Protein AF-A0A382M4Z2-F1 (afdb_monomer_lite)

Secondary structure (DSSP, 8-state):
--HHHHHHH-TTPPP----HHHHHHHHHHHHHHHHTT-S-EEEEETTEEEE--TTHHHHHTSHHHHHHHHHHHS-GGG--EEEE-SSHHHHHHHHHHS-TTEEEE--S-HHHHHHT-BGGGSSS-HHHHHHHHHTT--BHHHHHTSPP-

Radius of gyration: 18.62 Å; chains: 1; bounding box: 48×23×49 Å

Foldseek 3Di:
DDPVVVCVVPVPDDDDDDDPVVLVVLQVQLQVLLCVLAVDKDADDRLDIDGDCPPSQVVQVHPVSSVVSSLVSHPLVVQFFFAADDDDLLRVVQSVVAGRSGYGYDPDDSCVVQFAPFLVSPPDDPVVSVVCVVVVNGGPVSVVVDDDD

InterPro domains:
  IPR001126 UmuC domain [PF00817] (1-95)
  IPR043128 Reverse transcriptase/Diguanylate cyclase domain [G3DSA:3.30.70.270] (18-106)
  IPR043502 DNA/RNA polymerase superfamily [SSF56672] (1-148)

Organism: NCBI:txid408172

pLDDT: mean 94.55, std 3.62, range [63.47, 98.0]

Sequence (149 aa):
MPLQEALSACKEAILIEADPAFYQKAFEKLLDALEARSPMVESTTLGITYVALDGLAEMYGGEARLITALLGAIPQSLDPRIGVGSGKFPAYIASLKAMPNGAVAITGDVAAFLAGVPVAHLPVSWKVQTQLRNFGLHTLADIMKLPVG

Structure (mmCIF, N/CA/C/O backbone):
data_AF-A0A382M4Z2-F1
#
_entry.id   AF-A0A382M4Z2-F1
#
loop_
_atom_site.group_PDB
_atom_site.id
_atom_site.type_symbol
_atom_site.label_atom_id
_atom_site.label_alt_id
_atom_site.label_comp_id
_atom_site.label_asym_id
_atom_site.label_entity_id
_atom_site.label_seq_id
_atom_site.pdbx_PDB_ins_code
_atom_site.Cartn_x
_atom_site.Cartn_y
_atom_site.Cartn_z
_atom_site.occupancy
_atom_site.B_iso_or_equiv
_atom_site.auth_seq_id
_atom_site.auth_comp_id
_atom_site.auth_asym_id
_atom_site.auth_atom_id
_atom_site.pdbx_PDB_model_num
ATOM 1 N N . MET A 1 1 ? -18.926 -0.094 11.053 1.00 80.88 1 MET A N 1
ATOM 2 C CA . MET A 1 1 ? -19.662 -0.889 12.053 1.00 80.88 1 MET A CA 1
ATOM 3 C C . MET A 1 1 ? -19.678 -0.093 13.352 1.00 80.88 1 MET A C 1
ATOM 5 O O . MET A 1 1 ? -18.602 0.314 13.775 1.00 80.88 1 MET A O 1
ATOM 9 N N . PRO A 1 2 ? -20.846 0.214 13.931 1.00 92.94 2 PRO A N 1
ATOM 10 C CA . PRO A 1 2 ? -20.969 0.805 15.264 1.00 92.94 2 PRO A CA 1
ATOM 11 C C . PRO A 1 2 ? -20.385 -0.098 16.362 1.00 92.94 2 PRO A C 1
ATOM 13 O O . PRO A 1 2 ? -20.465 -1.322 16.271 1.00 92.94 2 PRO A O 1
ATOM 16 N N . LEU A 1 3 ? -19.853 0.501 17.432 1.00 91.06 3 LEU A N 1
ATOM 17 C CA . LEU A 1 3 ? -19.229 -0.232 18.544 1.00 91.06 3 LEU A CA 1
ATOM 18 C C . LEU A 1 3 ? -20.185 -1.245 19.200 1.00 91.06 3 LEU A C 1
ATOM 20 O O . LEU A 1 3 ? -19.805 -2.375 19.493 1.00 91.06 3 LEU A O 1
ATOM 24 N N . GLN A 1 4 ? -21.444 -0.851 19.391 1.00 92.31 4 GLN A N 1
ATOM 25 C CA . GLN A 1 4 ? -22.470 -1.691 20.011 1.00 92.31 4 GLN A CA 1
ATOM 26 C C . GLN A 1 4 ? -22.793 -2.943 19.183 1.00 92.31 4 GLN A C 1
ATOM 28 O O . GLN A 1 4 ? -23.012 -4.016 19.748 1.00 92.31 4 GLN A O 1
ATOM 33 N N . GLU A 1 5 ? -22.797 -2.827 17.853 1.00 94.38 5 GLU A N 1
ATOM 34 C CA . GLU A 1 5 ? -22.984 -3.976 16.962 1.00 94.38 5 GLU A CA 1
ATOM 35 C C . GLU A 1 5 ? -21.804 -4.949 17.071 1.00 94.38 5 GLU A C 1
ATOM 37 O O . GLU A 1 5 ? -22.021 -6.154 17.194 1.00 94.38 5 GLU A O 1
ATOM 42 N N . ALA A 1 6 ? -20.568 -4.436 17.120 1.00 92.69 6 ALA A N 1
ATOM 43 C CA . ALA A 1 6 ? -19.370 -5.263 17.272 1.00 92.69 6 ALA A CA 1
ATOM 44 C C . ALA A 1 6 ? -19.376 -6.062 18.590 1.00 92.69 6 ALA A C 1
ATOM 46 O O . ALA A 1 6 ? -19.138 -7.270 18.581 1.00 92.69 6 ALA A O 1
ATOM 47 N N . LEU A 1 7 ? -19.719 -5.414 19.710 1.00 92.69 7 LEU A N 1
ATOM 48 C CA . LEU A 1 7 ? -19.811 -6.058 21.030 1.00 92.69 7 LEU A CA 1
ATOM 49 C C . LEU A 1 7 ? -20.964 -7.066 21.127 1.00 92.69 7 LEU A C 1
ATOM 51 O O . LEU A 1 7 ? -20.861 -8.070 21.829 1.00 92.69 7 LEU A O 1
ATOM 55 N N . SER A 1 8 ? -22.064 -6.820 20.412 1.00 93.88 8 SER A N 1
ATOM 56 C CA . SER A 1 8 ? -23.182 -7.768 20.347 1.00 93.88 8 SER A CA 1
ATOM 57 C C . SER A 1 8 ? -22.802 -9.031 19.573 1.00 93.88 8 SER A C 1
ATOM 59 O O . SER A 1 8 ? -23.209 -10.128 19.954 1.00 93.88 8 SER A O 1
ATOM 61 N N . ALA A 1 9 ? -22.011 -8.883 18.505 1.00 94.88 9 ALA A N 1
ATOM 62 C CA . ALA A 1 9 ? -21.526 -9.996 17.695 1.00 94.88 9 ALA A CA 1
ATOM 63 C C . ALA A 1 9 ? -20.414 -10.804 18.390 1.00 94.88 9 ALA A C 1
ATOM 65 O O . ALA A 1 9 ? -20.370 -12.023 18.245 1.00 94.88 9 ALA A O 1
ATOM 66 N N . CYS A 1 10 ? -19.537 -10.151 19.159 1.00 94.44 10 CYS A N 1
ATOM 67 C CA . CYS A 1 10 ? -18.451 -10.795 19.898 1.00 94.44 10 CYS A CA 1
ATOM 68 C C . CYS A 1 10 ? -18.410 -10.302 21.350 1.00 94.44 10 CYS A C 1
ATOM 70 O O . CYS A 1 10 ? -17.808 -9.275 21.663 1.00 94.44 10 CYS A O 1
ATOM 72 N N . LYS A 1 11 ? -19.042 -11.063 22.250 1.00 91.69 11 LYS A N 1
ATOM 73 C CA . LYS A 1 11 ? -19.178 -10.695 23.671 1.00 91.69 11 LYS A CA 1
ATOM 74 C C . LYS A 1 11 ? -17.857 -10.698 24.445 1.00 91.69 11 LYS A C 1
ATOM 76 O O . LYS A 1 11 ? -17.770 -10.046 25.477 1.00 91.69 11 LYS A O 1
ATOM 81 N N . GLU A 1 12 ? -16.856 -11.429 23.961 1.00 94.69 12 GLU A N 1
ATOM 82 C CA . GLU A 1 12 ? -15.526 -11.542 24.580 1.00 94.69 12 GLU A CA 1
ATOM 83 C C . GLU A 1 12 ? -14.513 -10.543 23.997 1.00 94.69 12 GLU A C 1
ATOM 85 O O . GLU A 1 12 ? -13.323 -10.609 24.301 1.00 94.69 12 GLU A O 1
ATOM 90 N N . ALA A 1 13 ? -14.955 -9.617 23.139 1.00 94.19 13 ALA A N 1
ATOM 91 C CA . ALA A 1 13 ? -14.070 -8.630 22.541 1.00 94.19 13 ALA A CA 1
ATOM 92 C C . ALA A 1 13 ? -13.435 -7.724 23.609 1.00 94.19 13 ALA A C 1
ATOM 94 O O . ALA A 1 13 ? -14.115 -7.167 24.472 1.00 94.19 13 ALA A O 1
ATOM 95 N N . ILE A 1 14 ? -12.120 -7.535 23.506 1.00 94.00 14 ILE A N 1
ATOM 96 C CA . ILE A 1 14 ? -11.365 -6.615 24.357 1.00 94.00 14 ILE A CA 1
ATOM 97 C C . ILE A 1 14 ? -11.323 -5.254 23.667 1.00 94.00 14 ILE A C 1
ATOM 99 O O . ILE A 1 14 ? -10.882 -5.141 22.522 1.00 94.00 14 ILE A O 1
ATOM 103 N N . LEU A 1 15 ? -11.775 -4.217 24.369 1.00 93.50 15 LEU A N 1
ATOM 104 C CA . LEU A 1 15 ? -11.689 -2.841 23.894 1.00 93.50 15 LEU A CA 1
ATOM 105 C C . LEU A 1 15 ? -10.313 -2.268 24.219 1.00 93.50 15 LEU A C 1
ATOM 107 O O . LEU A 1 15 ? -9.883 -2.279 25.370 1.00 93.50 15 LEU A O 1
ATOM 111 N N . ILE A 1 16 ? -9.645 -1.755 23.191 1.00 94.38 16 ILE A N 1
ATOM 112 C CA . ILE A 1 16 ? -8.363 -1.065 23.301 1.00 94.38 16 ILE A CA 1
ATOM 113 C C . ILE A 1 16 ? -8.589 0.368 22.830 1.00 94.38 16 ILE A C 1
ATOM 115 O O . ILE A 1 16 ? -9.142 0.588 21.750 1.00 94.38 16 ILE A O 1
ATOM 119 N N . GLU A 1 17 ? -8.195 1.336 23.653 1.00 94.69 17 GLU A N 1
ATOM 120 C CA . GLU A 1 17 ? -8.267 2.747 23.289 1.00 94.69 17 GLU A CA 1
ATOM 121 C C . GLU A 1 17 ? -7.214 3.072 22.223 1.00 94.69 17 GLU A C 1
ATOM 123 O O . GLU A 1 17 ? -6.085 2.577 22.267 1.00 94.69 17 GLU A O 1
ATOM 128 N N . ALA A 1 18 ? -7.600 3.877 21.233 1.00 94.12 18 ALA A N 1
ATOM 129 C CA . ALA A 1 18 ? -6.684 4.286 20.181 1.00 94.12 18 ALA A CA 1
ATOM 130 C C . ALA A 1 18 ? -5.642 5.264 20.740 1.00 94.12 18 ALA A C 1
ATOM 132 O O . ALA A 1 18 ? -6.003 6.229 21.409 1.00 94.12 18 ALA A O 1
ATOM 133 N N . ASP A 1 19 ? -4.373 5.063 20.385 1.00 97.00 19 ASP A N 1
ATOM 134 C CA . ASP A 1 19 ? -3.282 5.996 20.688 1.00 97.00 19 ASP A CA 1
ATOM 135 C C . ASP A 1 19 ? -2.688 6.560 19.382 1.00 97.00 19 ASP A C 1
ATOM 137 O O . ASP A 1 19 ? -1.715 6.018 18.842 1.00 97.00 19 ASP A O 1
ATOM 141 N N . PRO A 1 20 ? -3.267 7.649 18.835 1.00 95.69 20 PRO A N 1
ATOM 142 C CA . PRO A 1 20 ? -2.801 8.246 17.587 1.00 95.69 20 PRO A CA 1
ATOM 143 C C . PRO A 1 20 ? -1.345 8.714 17.641 1.00 95.69 20 PRO A C 1
ATOM 145 O O . PRO A 1 20 ? -0.644 8.641 16.632 1.00 95.69 20 PRO A O 1
ATOM 148 N N . ALA A 1 21 ? -0.877 9.176 18.805 1.00 97.06 21 ALA A N 1
ATOM 149 C CA . ALA A 1 21 ? 0.487 9.666 18.969 1.00 97.06 21 ALA A CA 1
ATOM 150 C C . ALA A 1 21 ? 1.496 8.514 18.886 1.00 97.06 21 ALA A C 1
ATOM 152 O O . ALA A 1 21 ? 2.532 8.638 18.226 1.00 97.06 21 ALA A O 1
ATOM 153 N N . PHE A 1 22 ? 1.178 7.370 19.498 1.00 96.06 22 PHE A N 1
ATOM 154 C CA . PHE A 1 22 ? 1.981 6.159 19.372 1.00 96.06 22 PHE A CA 1
ATOM 155 C C . PHE A 1 22 ? 2.034 5.654 17.925 1.00 96.06 22 PHE A C 1
ATOM 157 O O . PHE A 1 22 ? 3.125 5.360 17.428 1.00 96.06 22 PHE A O 1
ATOM 164 N N . TYR A 1 23 ? 0.893 5.598 17.225 1.00 95.38 23 TYR A N 1
ATOM 165 C CA . TYR A 1 23 ? 0.845 5.146 15.828 1.00 95.38 23 TYR A CA 1
ATOM 166 C C . TYR A 1 23 ? 1.667 6.047 14.911 1.00 95.38 23 TYR A C 1
ATOM 168 O O . TYR A 1 23 ? 2.453 5.548 14.107 1.00 95.38 23 TYR A O 1
ATOM 176 N N . GLN A 1 24 ? 1.536 7.364 15.074 1.00 96.19 24 GLN A N 1
ATOM 177 C CA . GLN A 1 24 ? 2.289 8.345 14.302 1.00 96.19 24 GLN A CA 1
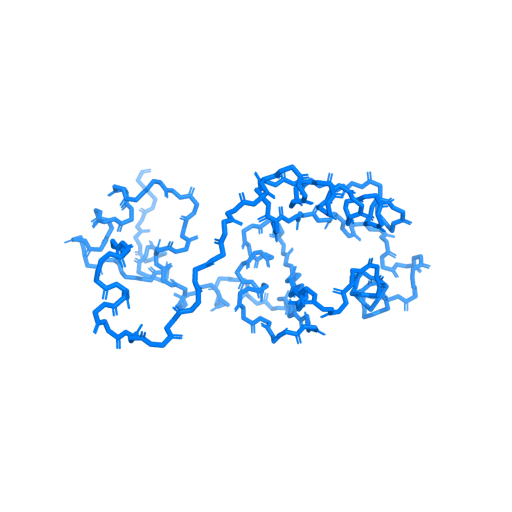ATOM 178 C C . GLN A 1 24 ? 3.796 8.185 14.521 1.00 96.19 24 GLN A C 1
ATOM 180 O O . GLN A 1 24 ? 4.548 8.064 13.559 1.00 96.19 24 GLN A O 1
ATOM 185 N N . LYS A 1 25 ? 4.237 8.065 15.778 1.00 96.50 25 LYS A N 1
ATOM 186 C CA . LYS A 1 25 ? 5.654 7.864 16.109 1.00 96.50 25 LYS A CA 1
ATOM 187 C C . LYS A 1 25 ? 6.213 6.549 15.558 1.00 96.50 25 LYS A C 1
ATOM 189 O O . LYS A 1 25 ? 7.380 6.480 15.177 1.00 96.50 25 LYS A O 1
ATOM 194 N N . ALA A 1 26 ? 5.416 5.481 15.557 1.00 95.56 26 ALA A N 1
ATOM 195 C CA . ALA A 1 26 ? 5.811 4.210 14.955 1.00 95.56 26 ALA A CA 1
ATOM 196 C C . ALA A 1 26 ? 5.920 4.324 13.427 1.00 95.56 26 ALA A C 1
ATOM 198 O O . ALA A 1 26 ? 6.854 3.781 12.838 1.00 95.56 26 ALA A O 1
ATOM 199 N N . PHE A 1 27 ? 4.999 5.058 12.802 1.00 96.31 27 PHE A N 1
ATOM 200 C CA . PHE A 1 27 ? 4.994 5.291 11.364 1.00 96.31 27 PHE A CA 1
ATOM 201 C C . PHE A 1 27 ? 6.158 6.181 10.912 1.00 96.31 27 PHE A C 1
ATOM 203 O O . PHE A 1 27 ? 6.813 5.845 9.936 1.00 96.31 27 PHE A O 1
ATOM 210 N N . GLU A 1 28 ? 6.499 7.238 11.651 1.00 96.06 28 GLU A N 1
ATOM 211 C CA . GLU A 1 28 ? 7.669 8.091 11.374 1.00 96.06 28 GLU A CA 1
ATOM 212 C C . GLU A 1 28 ? 8.972 7.288 11.348 1.00 96.06 28 GLU A C 1
ATOM 214 O O . GLU A 1 28 ? 9.728 7.374 10.389 1.00 96.06 28 GLU A O 1
ATOM 219 N N . LYS A 1 29 ? 9.181 6.395 12.323 1.00 95.88 29 LYS A N 1
ATOM 220 C CA . LYS A 1 29 ? 10.351 5.499 12.326 1.00 95.88 29 LYS A CA 1
ATOM 221 C C . LYS A 1 29 ? 10.407 4.576 11.109 1.00 95.88 29 LYS A C 1
ATOM 223 O O . LYS A 1 29 ? 11.490 4.205 10.663 1.00 95.88 29 LYS A O 1
ATOM 228 N N . LEU A 1 30 ? 9.246 4.149 10.613 1.00 95.69 30 LEU A N 1
ATOM 229 C CA . LEU A 1 30 ? 9.154 3.350 9.395 1.00 95.69 30 LEU A CA 1
ATOM 230 C C . LEU A 1 30 ? 9.532 4.197 8.175 1.00 95.69 30 LEU A C 1
ATOM 232 O O . LEU A 1 30 ? 10.258 3.703 7.316 1.00 95.69 30 LEU A O 1
ATOM 236 N N . LEU A 1 31 ? 9.080 5.45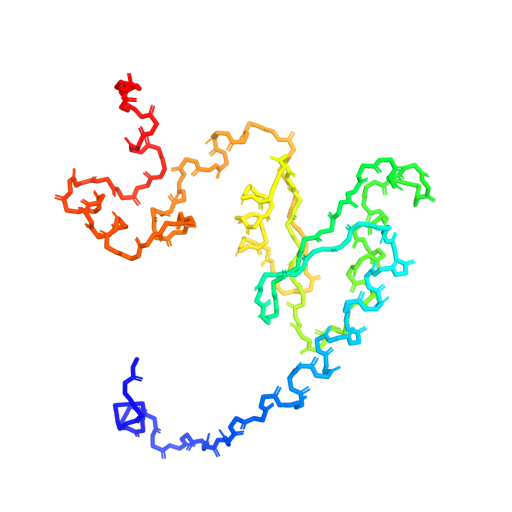3 8.109 1.00 96.81 31 LEU A N 1
ATOM 237 C CA . LEU A 1 31 ? 9.462 6.382 7.043 1.00 96.81 31 LEU A CA 1
ATOM 238 C C . LEU A 1 31 ? 10.974 6.624 7.042 1.00 96.81 31 LEU A C 1
ATOM 240 O O . LEU A 1 31 ? 11.591 6.401 6.005 1.00 96.81 31 LEU A O 1
ATOM 244 N N . ASP A 1 32 ? 11.578 6.914 8.198 1.00 96.94 32 ASP A N 1
ATOM 245 C CA . ASP A 1 32 ? 13.035 7.075 8.337 1.00 96.94 32 ASP A CA 1
ATOM 246 C C . ASP A 1 32 ? 13.796 5.844 7.800 1.00 96.94 32 ASP A C 1
ATOM 248 O O . ASP A 1 32 ? 14.803 5.952 7.094 1.00 96.94 32 ASP A O 1
ATOM 252 N N . ALA A 1 33 ? 13.303 4.638 8.109 1.00 96.62 33 ALA A N 1
ATOM 253 C CA . ALA A 1 33 ? 13.909 3.391 7.652 1.00 96.62 33 ALA A CA 1
ATOM 254 C C . ALA A 1 33 ? 13.790 3.185 6.131 1.00 96.62 33 ALA A C 1
ATOM 256 O O . ALA A 1 33 ? 14.696 2.610 5.523 1.00 96.62 33 ALA A O 1
ATOM 257 N N . LEU A 1 34 ? 12.698 3.644 5.511 1.00 97.19 34 LEU A N 1
ATOM 258 C CA . LEU A 1 34 ? 12.511 3.607 4.058 1.00 97.19 34 LEU A CA 1
ATOM 259 C C . LEU A 1 34 ? 13.327 4.688 3.341 1.00 97.19 34 LEU A C 1
ATOM 261 O O . LEU A 1 34 ? 13.895 4.408 2.285 1.00 97.19 34 LEU A O 1
ATOM 265 N N . GLU A 1 35 ? 13.444 5.883 3.918 1.00 96.75 35 GLU A N 1
ATOM 266 C CA . GLU A 1 35 ? 14.257 6.988 3.390 1.00 96.75 35 GLU A CA 1
ATOM 267 C C . GLU A 1 35 ? 15.752 6.639 3.375 1.00 96.75 35 GLU A C 1
ATOM 269 O O . GLU A 1 35 ? 16.492 7.030 2.473 1.00 96.75 35 GLU A O 1
ATOM 274 N N . ALA A 1 36 ? 16.197 5.782 4.298 1.00 95.75 36 ALA A N 1
ATOM 275 C CA . ALA A 1 36 ? 17.535 5.195 4.254 1.00 95.75 36 ALA A CA 1
ATOM 276 C C . ALA A 1 36 ? 17.751 4.217 3.076 1.00 95.75 36 ALA A C 1
ATOM 278 O O . ALA A 1 36 ? 18.885 3.798 2.826 1.00 95.75 36 ALA A O 1
ATOM 279 N N . ARG A 1 37 ? 16.686 3.802 2.372 1.00 95.12 37 ARG A N 1
ATOM 280 C CA . ARG A 1 37 ? 16.746 2.879 1.223 1.00 95.12 37 ARG A CA 1
ATOM 281 C C . ARG A 1 37 ? 16.503 3.555 -0.117 1.00 95.12 37 ARG A C 1
ATOM 283 O O . ARG A 1 37 ? 17.096 3.121 -1.106 1.00 95.12 37 ARG A O 1
ATOM 290 N N . SER A 1 38 ? 15.653 4.576 -0.144 1.00 95.44 38 SER A N 1
ATOM 291 C CA . SER A 1 38 ? 15.315 5.348 -1.337 1.00 95.44 38 SER A CA 1
ATOM 292 C C . SER A 1 38 ? 15.258 6.838 -1.008 1.00 95.44 38 SER A C 1
ATOM 294 O O . SER A 1 38 ? 14.654 7.207 -0.004 1.00 95.44 38 SER A O 1
ATOM 296 N N . PRO A 1 39 ? 15.811 7.710 -1.869 1.00 92.25 39 PRO A N 1
ATOM 297 C CA . PRO A 1 39 ? 15.770 9.153 -1.655 1.00 92.25 39 PRO A CA 1
ATOM 298 C C . PRO A 1 39 ? 14.371 9.762 -1.832 1.00 92.25 39 PRO A C 1
ATOM 300 O O . PRO A 1 39 ? 14.181 10.928 -1.497 1.00 92.25 39 PRO A O 1
ATOM 303 N N . MET A 1 40 ? 13.405 9.025 -2.394 1.00 96.00 40 MET A N 1
ATOM 304 C CA . MET A 1 40 ? 12.064 9.540 -2.665 1.00 96.00 40 MET A CA 1
ATOM 305 C C . MET A 1 40 ? 11.005 8.619 -2.062 1.00 96.00 40 MET A C 1
ATOM 307 O O . MET A 1 40 ? 10.629 7.592 -2.636 1.00 96.00 40 MET A O 1
ATOM 311 N N . VAL A 1 41 ? 10.530 9.030 -0.888 1.00 97.56 41 VAL A N 1
ATOM 312 C CA . VAL A 1 41 ? 9.492 8.372 -0.096 1.00 97.56 41 VAL A CA 1
ATOM 313 C C . VAL A 1 41 ? 8.347 9.360 0.111 1.00 97.56 41 VAL A C 1
ATOM 315 O O . VAL A 1 41 ? 8.565 10.522 0.436 1.00 97.56 41 VAL A O 1
ATOM 318 N N . GLU A 1 42 ? 7.114 8.907 -0.092 1.00 96.69 42 GLU A N 1
ATOM 319 C CA . GLU A 1 42 ? 5.908 9.711 0.104 1.00 96.69 42 GLU A CA 1
ATOM 320 C C . GLU A 1 42 ? 4.881 8.921 0.910 1.00 96.69 42 GLU A C 1
ATOM 322 O O . GLU A 1 42 ? 4.544 7.794 0.552 1.00 96.69 42 GLU A O 1
ATOM 327 N N . SER A 1 43 ? 4.331 9.510 1.968 1.00 94.88 43 SER A N 1
ATOM 328 C CA . SER A 1 43 ? 3.228 8.918 2.729 1.00 94.88 43 SER A CA 1
ATOM 329 C C . SER A 1 43 ? 1.892 9.576 2.379 1.00 94.88 43 SER A C 1
ATOM 331 O O . SER A 1 43 ? 1.827 10.754 2.038 1.00 94.88 43 SER A O 1
ATOM 333 N N . THR A 1 44 ? 0.803 8.805 2.431 1.00 91.44 44 THR A N 1
ATOM 334 C CA . THR A 1 44 ? -0.561 9.326 2.200 1.00 91.44 44 THR A CA 1
ATOM 335 C C . THR A 1 44 ? -1.405 9.267 3.464 1.00 91.44 44 THR A C 1
ATOM 337 O O . THR A 1 44 ? -2.060 10.233 3.839 1.00 91.44 44 THR A O 1
ATOM 340 N N . THR A 1 45 ? -1.410 8.116 4.124 1.00 90.88 45 THR A N 1
ATOM 341 C CA . THR A 1 45 ? -2.098 7.899 5.395 1.00 90.88 45 THR A CA 1
ATOM 342 C C . THR A 1 45 ? -1.304 6.882 6.203 1.00 90.88 45 THR A C 1
ATOM 344 O O . THR A 1 45 ? -0.408 6.232 5.658 1.00 90.88 45 THR A O 1
ATOM 347 N N . LEU A 1 46 ? -1.616 6.736 7.490 1.00 93.69 46 LEU A N 1
ATOM 348 C CA . LEU A 1 46 ? -0.951 5.760 8.350 1.00 93.69 46 LEU A CA 1
ATOM 349 C C . LEU A 1 46 ? -0.998 4.366 7.706 1.00 93.69 46 LEU A C 1
ATOM 351 O O . LEU A 1 46 ? -2.064 3.860 7.358 1.00 93.69 46 LEU A O 1
ATOM 355 N N . GLY A 1 47 ? 0.180 3.766 7.532 1.00 93.44 47 GLY A N 1
ATOM 356 C CA . GLY A 1 47 ? 0.344 2.445 6.923 1.00 93.44 47 GLY A CA 1
ATOM 357 C C . GLY A 1 47 ? 0.388 2.417 5.390 1.00 93.44 47 GLY A C 1
ATOM 358 O O . GLY A 1 47 ? 0.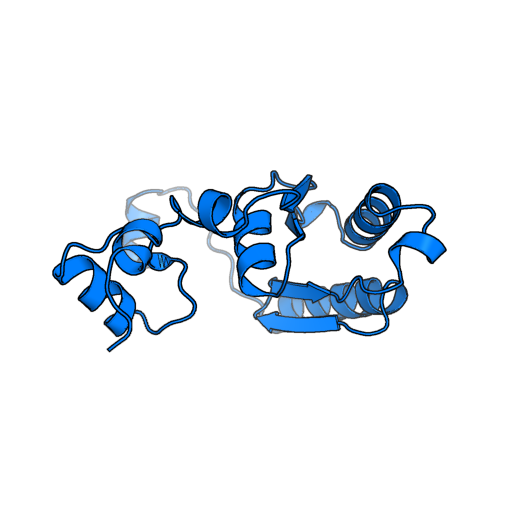564 1.337 4.833 1.00 93.44 47 GLY A O 1
ATOM 359 N N . ILE A 1 48 ? 0.267 3.557 4.694 1.00 95.81 48 ILE A N 1
ATOM 360 C CA . ILE A 1 48 ? 0.401 3.636 3.229 1.00 95.81 48 ILE A CA 1
ATOM 361 C C . ILE A 1 48 ? 1.516 4.610 2.845 1.00 95.81 48 ILE A C 1
ATOM 363 O O . ILE A 1 48 ? 1.386 5.829 3.001 1.00 95.81 48 ILE A O 1
ATOM 367 N N . THR A 1 49 ? 2.567 4.044 2.254 1.00 97.19 49 THR A N 1
ATOM 368 C CA . THR A 1 49 ? 3.758 4.755 1.783 1.00 97.19 49 THR A CA 1
ATOM 369 C C . THR A 1 49 ? 4.117 4.301 0.370 1.00 97.19 49 THR A C 1
ATOM 371 O O . THR A 1 49 ? 4.039 3.115 0.049 1.00 97.19 49 THR A O 1
ATOM 374 N N . TYR A 1 50 ? 4.532 5.244 -0.466 1.00 97.81 50 TYR A N 1
ATOM 375 C CA . TYR A 1 50 ? 5.066 5.030 -1.803 1.00 97.81 50 TYR A CA 1
ATOM 376 C C . TYR A 1 50 ? 6.566 5.297 -1.800 1.00 97.81 50 TYR A C 1
ATOM 378 O O . TYR A 1 50 ? 7.027 6.285 -1.234 1.00 97.81 50 TYR A O 1
ATOM 386 N N . VAL A 1 51 ? 7.319 4.419 -2.452 1.00 97.56 51 VAL A N 1
ATOM 387 C CA . VAL A 1 51 ? 8.776 4.504 -2.548 1.00 97.56 51 VAL A CA 1
ATOM 388 C C . VAL A 1 51 ? 9.148 4.460 -4.021 1.00 97.56 51 VAL A C 1
ATOM 390 O O . VAL A 1 51 ? 8.754 3.525 -4.720 1.00 97.56 51 VAL A O 1
ATOM 393 N N . ALA A 1 52 ? 9.877 5.462 -4.508 1.00 96.00 52 ALA A N 1
ATOM 394 C CA . ALA A 1 52 ? 10.389 5.431 -5.873 1.00 96.00 52 ALA A CA 1
ATOM 395 C C . ALA A 1 52 ? 11.540 4.425 -5.972 1.00 96.00 52 ALA A C 1
ATOM 397 O O . ALA A 1 52 ? 12.424 4.398 -5.110 1.00 96.00 52 ALA A O 1
ATOM 398 N N . LEU A 1 53 ? 11.517 3.596 -7.015 1.00 94.75 53 LEU A N 1
ATOM 399 C CA . LEU A 1 53 ? 12.506 2.534 -7.241 1.00 94.75 53 LEU A CA 1
ATOM 400 C C . LEU A 1 53 ? 13.441 2.837 -8.422 1.00 94.75 53 LEU A C 1
ATOM 402 O O . LEU A 1 53 ? 14.373 2.071 -8.676 1.00 94.75 53 LEU A O 1
ATOM 406 N N . ASP A 1 54 ? 13.199 3.937 -9.139 1.00 90.81 54 ASP A N 1
ATOM 407 C CA . ASP A 1 54 ? 13.925 4.317 -10.348 1.00 90.81 54 ASP A CA 1
ATOM 408 C C . ASP A 1 54 ? 15.434 4.414 -10.085 1.00 90.81 54 ASP A C 1
ATOM 410 O O . ASP A 1 54 ? 15.887 5.115 -9.181 1.00 90.81 54 ASP A O 1
ATOM 414 N N . GLY A 1 55 ? 16.223 3.663 -10.858 1.00 90.19 55 GLY A N 1
ATOM 415 C CA . GLY A 1 55 ? 17.685 3.614 -10.738 1.00 90.19 55 GLY A CA 1
ATOM 416 C C . GLY A 1 55 ? 18.231 2.856 -9.518 1.00 90.19 55 GLY A C 1
ATOM 417 O O . GLY A 1 55 ? 19.425 2.567 -9.474 1.00 90.19 55 GLY A O 1
ATOM 418 N N . LEU A 1 56 ? 17.395 2.460 -8.551 1.00 94.31 56 LEU A N 1
ATOM 419 C CA . LEU A 1 56 ? 17.864 1.758 -7.350 1.00 94.31 56 LEU A CA 1
ATOM 420 C C . LEU A 1 56 ? 18.156 0.279 -7.606 1.00 94.31 56 LEU A C 1
ATOM 422 O O . LEU A 1 56 ? 19.017 -0.295 -6.944 1.00 94.31 56 LEU A O 1
ATOM 426 N N . ALA A 1 57 ? 17.474 -0.355 -8.563 1.00 92.12 57 ALA A N 1
ATOM 427 C CA . ALA A 1 57 ? 17.641 -1.786 -8.814 1.00 92.12 57 ALA A CA 1
ATOM 428 C C . ALA A 1 57 ? 19.115 -2.165 -9.049 1.00 92.12 57 ALA A C 1
ATOM 430 O O . ALA A 1 57 ? 19.585 -3.147 -8.480 1.00 92.12 57 ALA A O 1
ATOM 431 N N . GLU A 1 58 ? 19.874 -1.367 -9.802 1.00 92.69 58 GLU A N 1
ATOM 432 C CA . GLU A 1 58 ? 21.299 -1.621 -10.057 1.00 92.69 58 GLU A CA 1
ATOM 433 C C . GLU A 1 58 ? 22.148 -1.514 -8.783 1.00 92.69 58 GLU A C 1
ATOM 435 O O . GLU A 1 58 ? 22.975 -2.388 -8.521 1.00 92.69 58 GLU A O 1
ATOM 440 N N . MET A 1 59 ? 21.886 -0.511 -7.937 1.00 93.31 59 MET A N 1
ATOM 441 C CA . MET A 1 59 ? 22.598 -0.307 -6.668 1.00 93.31 59 MET A CA 1
ATOM 442 C C . MET A 1 59 ? 22.420 -1.480 -5.696 1.00 93.31 59 MET A C 1
ATOM 444 O O . MET A 1 59 ? 23.339 -1.824 -4.956 1.00 93.31 59 MET A O 1
ATOM 448 N N . TYR A 1 60 ? 21.243 -2.108 -5.705 1.00 94.81 60 TYR A N 1
ATOM 449 C CA . TYR A 1 60 ? 20.923 -3.247 -4.842 1.00 94.81 60 TYR A CA 1
ATOM 450 C C . TYR A 1 60 ? 21.236 -4.608 -5.490 1.00 94.81 60 TYR A C 1
ATOM 452 O O . TYR A 1 60 ? 21.087 -5.648 -4.844 1.00 94.81 60 TYR A O 1
ATOM 460 N N . GLY A 1 61 ? 21.706 -4.637 -6.742 1.00 94.75 61 GLY A N 1
ATOM 461 C CA . GLY A 1 61 ? 22.013 -5.873 -7.469 1.00 94.75 61 GLY A CA 1
ATOM 462 C C . GLY A 1 61 ? 20.775 -6.622 -7.976 1.00 94.75 61 GLY A C 1
ATOM 463 O O . GLY A 1 61 ? 20.772 -7.852 -8.021 1.00 94.75 61 GLY A O 1
ATOM 464 N N . GLY A 1 62 ? 19.720 -5.885 -8.314 1.00 94.81 62 GLY A N 1
ATOM 465 C CA . GLY A 1 62 ? 18.477 -6.360 -8.914 1.00 94.81 62 GLY A CA 1
ATOM 466 C C . GLY A 1 62 ? 17.230 -5.980 -8.113 1.00 94.81 62 GLY A C 1
ATOM 467 O O . GLY A 1 62 ? 17.273 -5.766 -6.900 1.00 94.81 62 GLY A O 1
ATOM 468 N N . GLU A 1 63 ? 16.084 -5.963 -8.794 1.00 92.62 63 GLU A N 1
ATOM 469 C CA . GLU A 1 63 ? 14.781 -5.612 -8.211 1.00 92.62 63 GLU A CA 1
ATOM 470 C C . GLU A 1 63 ? 14.411 -6.504 -7.013 1.00 92.62 63 GLU A C 1
ATOM 472 O O . GLU A 1 63 ? 14.002 -6.008 -5.967 1.00 92.62 63 GLU A O 1
ATOM 477 N N . ALA A 1 64 ? 14.645 -7.817 -7.103 1.00 94.12 64 ALA A N 1
ATOM 478 C CA . ALA A 1 64 ? 14.348 -8.749 -6.012 1.00 94.12 64 ALA A CA 1
ATOM 479 C C . ALA A 1 64 ? 15.129 -8.437 -4.719 1.00 94.12 64 ALA A C 1
ATOM 481 O O . ALA A 1 64 ? 14.606 -8.597 -3.612 1.00 94.12 64 ALA A O 1
ATOM 482 N N . ARG A 1 65 ? 16.376 -7.961 -4.844 1.00 96.50 65 ARG A N 1
ATOM 483 C CA . ARG A 1 65 ? 17.200 -7.562 -3.693 1.00 96.50 65 ARG A CA 1
ATOM 484 C C . ARG A 1 65 ? 16.757 -6.221 -3.127 1.00 96.50 65 ARG A C 1
ATOM 486 O O . ARG A 1 65 ? 16.714 -6.083 -1.909 1.00 96.50 65 ARG A O 1
ATOM 493 N N . LEU A 1 66 ? 16.369 -5.278 -3.985 1.00 96.50 66 LEU A N 1
ATOM 494 C CA . LEU A 1 66 ? 15.761 -4.014 -3.567 1.00 96.50 66 LEU A CA 1
ATOM 495 C C . LEU A 1 66 ? 14.471 -4.256 -2.770 1.00 96.50 66 LEU A C 1
ATOM 497 O O . LEU A 1 66 ? 14.332 -3.749 -1.661 1.00 96.50 66 LEU A O 1
ATOM 501 N N . ILE A 1 67 ? 13.564 -5.095 -3.276 1.00 95.94 67 ILE A N 1
ATOM 502 C CA . ILE A 1 67 ? 12.320 -5.460 -2.580 1.00 95.94 67 ILE A CA 1
ATOM 503 C C . ILE A 1 67 ? 12.622 -6.118 -1.228 1.00 95.94 67 ILE A C 1
ATOM 505 O O . ILE A 1 67 ? 12.028 -5.748 -0.217 1.00 95.94 67 ILE A O 1
ATOM 509 N N . THR A 1 68 ? 13.576 -7.053 -1.185 1.00 96.25 68 THR A N 1
ATOM 510 C CA . THR A 1 68 ? 14.013 -7.682 0.073 1.00 96.25 68 THR A CA 1
ATOM 511 C C . THR A 1 68 ? 14.566 -6.649 1.060 1.00 96.25 68 THR A C 1
ATOM 513 O O . THR A 1 68 ? 14.261 -6.711 2.250 1.00 96.25 68 THR A O 1
ATOM 516 N N . ALA A 1 69 ? 15.345 -5.675 0.584 1.00 96.81 69 ALA A N 1
ATOM 517 C CA . ALA A 1 69 ? 15.887 -4.608 1.419 1.00 96.81 69 ALA A CA 1
ATOM 518 C C . ALA A 1 69 ? 14.792 -3.686 1.979 1.00 96.81 69 ALA A C 1
ATOM 520 O O . ALA A 1 69 ? 14.889 -3.264 3.132 1.00 96.81 69 ALA A O 1
ATOM 521 N N . LEU A 1 70 ? 13.745 -3.406 1.196 1.00 96.81 70 LEU A N 1
ATOM 522 C CA . LEU A 1 70 ? 12.579 -2.639 1.640 1.00 96.81 70 LEU A CA 1
ATOM 523 C C . LEU A 1 70 ? 11.745 -3.416 2.665 1.00 96.81 70 LEU A C 1
ATOM 525 O O . LEU A 1 70 ? 11.413 -2.866 3.711 1.00 96.81 70 LEU A O 1
ATOM 529 N N . LEU A 1 71 ? 11.465 -4.703 2.423 1.00 96.44 71 LEU A N 1
ATOM 530 C CA . LEU A 1 71 ? 10.784 -5.563 3.401 1.00 96.44 71 LEU A CA 1
ATOM 531 C C . LEU A 1 71 ? 11.567 -5.642 4.716 1.00 96.44 71 LEU A C 1
ATOM 533 O O . LEU A 1 71 ? 10.978 -5.534 5.786 1.00 96.44 71 LEU A O 1
ATOM 537 N N . GLY A 1 72 ? 12.893 -5.781 4.640 1.00 96.00 72 GLY A N 1
ATOM 538 C CA . GLY A 1 72 ? 13.769 -5.836 5.810 1.00 96.00 72 GLY A CA 1
ATOM 539 C C . GLY A 1 72 ? 13.922 -4.507 6.557 1.00 96.00 72 GLY A C 1
ATOM 540 O O . GLY A 1 72 ? 14.361 -4.513 7.705 1.00 96.00 72 GLY A O 1
ATOM 541 N N . ALA A 1 73 ? 13.570 -3.374 5.941 1.00 96.12 73 ALA A N 1
ATOM 542 C CA . ALA A 1 73 ? 13.545 -2.075 6.613 1.00 96.12 73 ALA A CA 1
ATOM 543 C C . ALA A 1 73 ? 12.310 -1.907 7.515 1.00 96.12 73 ALA A C 1
ATOM 545 O O . ALA A 1 73 ? 12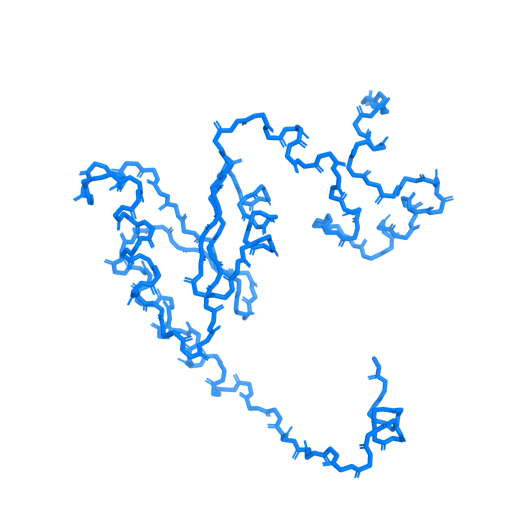.333 -1.103 8.445 1.00 96.12 73 ALA A O 1
ATOM 546 N N . ILE A 1 74 ? 11.245 -2.674 7.261 1.00 95.56 74 ILE A N 1
ATOM 547 C CA . ILE A 1 74 ? 9.981 -2.583 7.989 1.00 95.56 74 ILE A CA 1
ATOM 548 C C . ILE A 1 74 ? 9.907 -3.700 9.045 1.00 95.56 74 ILE A C 1
ATOM 550 O O . ILE A 1 74 ? 10.198 -4.861 8.737 1.00 95.56 74 ILE A O 1
ATOM 554 N N . PRO A 1 75 ? 9.477 -3.405 10.288 1.00 94.38 75 PRO A N 1
ATOM 555 C CA . PRO A 1 75 ? 9.226 -4.443 11.282 1.00 94.38 75 PRO A CA 1
ATOM 556 C C . PRO A 1 75 ? 8.213 -5.479 10.779 1.00 94.38 75 PRO A C 1
ATOM 558 O O . PRO A 1 75 ? 7.078 -5.141 10.450 1.00 94.38 75 PRO A O 1
ATOM 561 N N . GLN A 1 76 ? 8.602 -6.756 10.778 1.00 93.75 76 GLN A N 1
ATOM 562 C CA . GLN A 1 76 ? 7.756 -7.858 10.292 1.00 93.75 76 GLN A CA 1
ATOM 563 C C . GLN A 1 76 ? 6.471 -8.035 11.117 1.00 93.75 76 GLN A C 1
ATOM 565 O O . GLN A 1 76 ? 5.473 -8.535 10.619 1.00 93.75 76 GLN A O 1
ATOM 570 N N . SER A 1 77 ? 6.453 -7.566 12.369 1.00 93.75 77 SER A N 1
ATOM 571 C CA . SER A 1 77 ? 5.250 -7.560 13.214 1.00 93.75 77 SER A CA 1
ATOM 572 C C . SER A 1 77 ? 4.138 -6.635 12.706 1.00 93.75 77 SER A C 1
ATOM 574 O O . SER A 1 77 ? 3.039 -6.664 13.247 1.00 93.75 77 SER A O 1
ATOM 576 N N . LEU A 1 78 ? 4.433 -5.770 11.730 1.00 93.44 78 LEU A N 1
ATOM 577 C CA . LEU A 1 78 ? 3.447 -4.928 11.050 1.00 93.44 78 LEU A CA 1
ATOM 578 C C . LEU A 1 78 ? 2.901 -5.583 9.775 1.00 93.44 78 LEU A C 1
ATOM 580 O O . LEU A 1 78 ? 2.106 -4.957 9.077 1.00 93.44 78 LEU A O 1
ATOM 584 N N . ASP A 1 79 ? 3.338 -6.805 9.456 1.00 95.94 79 ASP A N 1
ATOM 585 C CA . ASP A 1 79 ? 2.921 -7.558 8.275 1.00 95.94 79 ASP A CA 1
ATOM 586 C C . ASP A 1 79 ? 3.003 -6.748 6.961 1.00 95.94 79 ASP A C 1
ATOM 588 O O . ASP A 1 79 ? 2.021 -6.703 6.208 1.00 95.94 79 ASP A O 1
ATOM 592 N N . PRO A 1 80 ? 4.146 -6.091 6.650 1.00 96.50 80 PRO A N 1
ATOM 593 C CA . PRO A 1 80 ? 4.297 -5.271 5.453 1.00 96.50 80 PRO A CA 1
ATOM 594 C C . PRO A 1 80 ? 3.902 -6.011 4.177 1.00 96.50 80 PRO A C 1
ATOM 596 O O . PRO A 1 80 ? 4.229 -7.180 3.977 1.00 96.50 80 PRO A O 1
ATOM 599 N N . ARG A 1 81 ? 3.232 -5.290 3.280 1.00 98.00 81 ARG A N 1
ATOM 600 C CA . ARG A 1 81 ? 2.828 -5.774 1.960 1.00 98.00 81 ARG A CA 1
ATOM 601 C C . ARG A 1 81 ? 3.342 -4.809 0.913 1.00 98.00 81 ARG A C 1
ATOM 603 O O . ARG A 1 81 ? 2.912 -3.658 0.877 1.00 98.00 81 ARG A O 1
ATOM 610 N N . ILE A 1 82 ? 4.260 -5.264 0.069 1.00 97.94 82 ILE A N 1
ATOM 611 C CA . ILE A 1 82 ? 4.838 -4.432 -0.988 1.00 97.94 82 ILE A CA 1
ATOM 612 C C . ILE A 1 82 ? 4.156 -4.740 -2.317 1.00 97.94 82 ILE A C 1
ATOM 614 O O . ILE A 1 82 ? 3.967 -5.892 -2.700 1.00 97.94 82 ILE A O 1
ATOM 618 N N . GLY A 1 83 ? 3.791 -3.690 -3.039 1.00 97.81 83 GLY A N 1
ATOM 619 C CA . GLY A 1 83 ? 3.333 -3.786 -4.413 1.00 97.81 83 GLY A CA 1
ATOM 620 C C . GLY A 1 83 ? 4.243 -2.972 -5.314 1.00 97.81 83 GLY A C 1
ATOM 621 O O . GLY A 1 83 ? 4.562 -1.831 -4.989 1.00 97.81 83 GLY A O 1
ATOM 622 N N . VAL A 1 84 ? 4.660 -3.552 -6.435 1.00 97.31 84 VAL A N 1
ATOM 623 C CA . VAL A 1 84 ? 5.501 -2.885 -7.432 1.00 97.31 84 VAL A CA 1
ATOM 624 C C . VAL A 1 84 ? 4.733 -2.792 -8.741 1.00 97.31 84 VAL A C 1
ATOM 626 O O . VAL A 1 84 ? 4.141 -3.767 -9.204 1.00 97.31 84 VAL A O 1
ATOM 629 N N . GLY A 1 85 ? 4.715 -1.607 -9.338 1.00 95.75 85 GLY A N 1
ATOM 630 C CA . GLY A 1 85 ? 4.031 -1.361 -10.599 1.00 95.75 85 GLY A CA 1
ATOM 631 C C . GLY A 1 85 ? 4.397 -0.007 -11.191 1.00 95.75 85 GLY A C 1
ATOM 632 O O . GLY A 1 85 ? 5.043 0.818 -10.545 1.00 95.75 85 GLY A O 1
ATOM 633 N N . SER A 1 86 ? 3.959 0.226 -12.427 1.00 92.56 86 SER A N 1
ATOM 634 C CA . SER 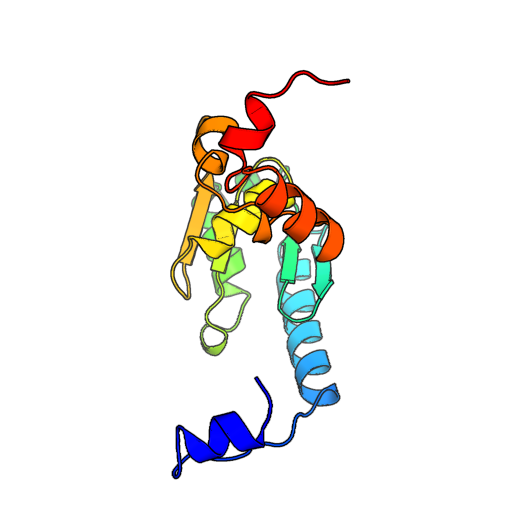A 1 86 ? 4.188 1.477 -13.151 1.00 92.56 86 SER A CA 1
ATOM 635 C C . SER A 1 86 ? 3.294 2.598 -12.600 1.00 92.56 86 SER A C 1
ATOM 637 O O . SER A 1 86 ? 2.207 2.870 -13.115 1.00 92.56 86 SER A O 1
ATOM 639 N N . GLY A 1 87 ? 3.746 3.224 -11.516 1.00 93.88 87 GLY A N 1
ATOM 640 C CA . GLY A 1 87 ? 3.051 4.305 -10.822 1.00 93.88 87 GLY A CA 1
ATOM 641 C C . GLY A 1 87 ? 2.314 3.861 -9.555 1.00 93.88 87 GLY A C 1
ATOM 642 O O . GLY A 1 87 ? 2.151 2.675 -9.267 1.00 93.88 87 GLY A O 1
ATOM 643 N N . LYS A 1 88 ? 1.845 4.851 -8.786 1.00 95.62 88 LYS A N 1
ATOM 644 C CA . LYS A 1 88 ? 1.296 4.660 -7.433 1.00 95.62 88 LYS A CA 1
ATOM 645 C C . LYS A 1 88 ? 0.060 3.765 -7.392 1.00 95.62 88 LYS A C 1
ATOM 647 O O . LYS A 1 88 ? -0.009 2.868 -6.560 1.00 95.62 88 LYS A O 1
ATOM 652 N N . PHE A 1 89 ? -0.911 3.982 -8.283 1.00 95.69 89 PHE A N 1
ATOM 653 C CA . PHE A 1 89 ? -2.166 3.227 -8.243 1.00 95.69 89 PHE A CA 1
ATOM 654 C C . PHE A 1 89 ? -1.978 1.732 -8.570 1.00 95.69 89 PHE A C 1
ATOM 656 O O . PHE A 1 89 ? -2.388 0.911 -7.750 1.00 95.69 89 PHE A O 1
ATOM 663 N N . PRO A 1 90 ? -1.308 1.332 -9.672 1.00 96.62 90 PRO A N 1
ATOM 664 C CA . PRO A 1 90 ? -0.999 -0.079 -9.907 1.00 96.62 90 PRO A CA 1
ATOM 665 C C . PRO A 1 90 ? -0.171 -0.713 -8.780 1.00 96.62 90 PRO A C 1
ATOM 667 O O . PRO A 1 90 ? -0.487 -1.823 -8.357 1.00 96.62 90 PRO A O 1
ATOM 670 N N . ALA A 1 91 ? 0.830 0.001 -8.248 1.00 97.19 91 ALA A N 1
ATOM 671 C CA . ALA A 1 91 ? 1.629 -0.467 -7.114 1.00 97.19 91 ALA A CA 1
ATOM 672 C C . ALA A 1 91 ? 0.770 -0.700 -5.857 1.00 97.19 91 ALA A C 1
ATOM 674 O O . ALA A 1 91 ? 0.868 -1.748 -5.226 1.00 97.19 91 ALA A O 1
ATOM 675 N N . TYR A 1 92 ? -0.143 0.219 -5.534 1.00 97.31 92 TYR A N 1
ATOM 676 C CA . TYR A 1 92 ? -1.095 0.049 -4.436 1.00 97.31 92 TYR A CA 1
ATOM 677 C C . TYR A 1 92 ? -1.999 -1.175 -4.641 1.00 97.31 92 TYR A C 1
ATOM 679 O O . TYR A 1 92 ? -2.151 -1.994 -3.743 1.00 97.31 92 TYR A O 1
ATOM 687 N N . ILE A 1 93 ? -2.558 -1.371 -5.838 1.00 97.56 93 ILE A N 1
ATOM 688 C CA . ILE A 1 93 ? -3.371 -2.565 -6.110 1.00 97.56 93 ILE A CA 1
ATOM 689 C C . ILE A 1 93 ? -2.545 -3.851 -5.981 1.00 97.56 93 ILE A C 1
ATOM 691 O O . ILE A 1 93 ? -3.050 -4.859 -5.483 1.00 97.56 93 ILE A O 1
ATOM 695 N N . ALA A 1 94 ? -1.283 -3.840 -6.414 1.00 97.81 94 ALA A N 1
ATOM 696 C CA . ALA A 1 94 ? -0.396 -4.982 -6.248 1.00 97.81 94 ALA A CA 1
ATOM 697 C C . ALA A 1 94 ? -0.145 -5.302 -4.765 1.00 97.81 94 ALA A C 1
ATOM 699 O O . ALA A 1 94 ? -0.185 -6.475 -4.394 1.00 97.81 94 ALA A O 1
ATOM 700 N N . SER A 1 95 ? 0.011 -4.292 -3.901 1.00 97.50 95 SER A N 1
ATOM 701 C CA . SER A 1 95 ? 0.230 -4.513 -2.464 1.00 97.50 95 SER A CA 1
ATOM 702 C C . SER A 1 95 ? -0.988 -5.138 -1.780 1.00 97.50 95 SER A C 1
ATOM 704 O O . SER A 1 95 ? -0.834 -6.003 -0.920 1.00 97.50 95 SER A O 1
ATOM 706 N N . LEU A 1 96 ? -2.206 -4.798 -2.218 1.00 95.94 96 LEU A N 1
ATOM 707 C CA . LEU A 1 96 ? -3.436 -5.428 -1.724 1.00 95.94 96 LEU A CA 1
ATOM 708 C C . LEU A 1 96 ? -3.510 -6.929 -2.040 1.00 95.94 96 LEU A C 1
ATOM 710 O O . LEU A 1 96 ? -4.149 -7.676 -1.298 1.00 95.94 96 LEU A O 1
ATOM 714 N N . LYS A 1 97 ? -2.863 -7.374 -3.126 1.00 95.81 97 LYS A N 1
ATOM 715 C CA . LYS A 1 97 ? -2.778 -8.791 -3.516 1.00 95.81 97 LYS A CA 1
ATOM 716 C C . LYS A 1 97 ? -1.599 -9.525 -2.867 1.00 95.81 97 LYS A C 1
ATOM 718 O O . LYS A 1 97 ? -1.537 -10.749 -2.964 1.00 95.81 97 LYS A O 1
ATOM 723 N N . ALA A 1 98 ? -0.667 -8.814 -2.232 1.00 97.12 98 ALA A N 1
ATOM 724 C CA . ALA A 1 98 ? 0.475 -9.427 -1.571 1.00 97.12 98 ALA A CA 1
ATOM 725 C C . ALA A 1 98 ? 0.074 -10.093 -0.245 1.00 97.12 98 ALA A C 1
ATOM 727 O O . ALA A 1 98 ? -0.801 -9.619 0.486 1.00 97.12 98 ALA A O 1
ATOM 728 N N . MET A 1 99 ? 0.739 -11.204 0.071 1.00 97.00 99 MET A N 1
ATOM 729 C CA . MET A 1 99 ? 0.648 -11.822 1.394 1.00 97.00 99 MET A CA 1
ATOM 730 C C . MET A 1 99 ? 1.357 -10.944 2.443 1.00 97.00 99 MET A C 1
ATOM 732 O O . MET A 1 99 ? 2.255 -10.182 2.076 1.00 97.00 99 MET A O 1
ATOM 736 N N . PRO A 1 100 ? 0.982 -11.043 3.735 1.00 96.56 100 PRO A N 1
ATOM 737 C CA . PRO A 1 100 ? 1.775 -10.497 4.837 1.00 96.56 100 PRO A CA 1
ATOM 738 C C . PRO A 1 100 ? 3.262 -10.827 4.695 1.00 96.56 100 PRO A C 1
ATOM 740 O O . PRO A 1 100 ? 3.604 -11.970 4.391 1.00 96.56 100 PRO A O 1
ATOM 743 N N . ASN A 1 101 ? 4.130 -9.841 4.922 1.00 96.56 101 ASN A N 1
ATOM 744 C CA . ASN A 1 101 ? 5.586 -9.960 4.770 1.00 96.56 101 ASN A CA 1
ATOM 745 C C . ASN A 1 101 ? 6.034 -10.340 3.346 1.00 96.56 101 ASN A C 1
ATOM 747 O O . ASN A 1 101 ? 7.103 -10.915 3.141 1.00 96.56 101 ASN A O 1
ATOM 751 N N . GLY A 1 102 ? 5.202 -10.030 2.351 1.00 97.00 102 GLY A N 1
ATOM 752 C CA . GLY A 1 102 ? 5.392 -10.409 0.958 1.00 97.00 102 GLY A CA 1
ATOM 753 C C . GLY A 1 102 ? 5.372 -9.223 0.005 1.00 97.00 102 GLY A C 1
ATOM 754 O O . GLY A 1 102 ? 5.028 -8.091 0.360 1.00 97.00 102 GLY A O 1
ATOM 755 N N . ALA A 1 103 ? 5.730 -9.509 -1.245 1.00 97.56 103 ALA A N 1
ATOM 756 C CA . ALA A 1 103 ? 5.713 -8.541 -2.327 1.00 97.56 103 ALA A CA 1
ATOM 757 C C . ALA A 1 103 ? 5.073 -9.115 -3.595 1.00 97.56 103 ALA A C 1
ATOM 759 O O . ALA A 1 103 ? 5.226 -10.300 -3.892 1.00 97.56 103 ALA A O 1
ATOM 760 N N . VAL A 1 104 ? 4.384 -8.267 -4.357 1.00 97.62 104 VAL A N 1
ATOM 761 C CA . VAL A 1 104 ? 3.840 -8.591 -5.684 1.00 97.62 104 VAL A CA 1
ATOM 762 C C . VAL A 1 104 ? 4.268 -7.508 -6.665 1.00 97.62 104 VAL A C 1
ATOM 764 O O . VAL A 1 104 ? 4.016 -6.329 -6.431 1.00 97.62 104 VAL A O 1
ATOM 767 N N . ALA A 1 105 ? 4.889 -7.906 -7.773 1.00 96.00 105 ALA A N 1
ATOM 768 C CA . ALA A 1 105 ? 5.280 -7.008 -8.855 1.00 96.00 105 ALA A CA 1
ATOM 769 C C . ALA A 1 105 ? 4.416 -7.247 -10.100 1.00 96.00 105 ALA A C 1
ATOM 771 O O . ALA A 1 105 ? 4.134 -8.391 -10.464 1.00 96.00 105 ALA A O 1
ATOM 772 N N . ILE A 1 106 ? 4.003 -6.168 -10.763 1.00 95.81 106 ILE A N 1
ATOM 773 C CA . ILE A 1 106 ? 3.311 -6.219 -12.052 1.00 95.81 106 ILE A CA 1
ATOM 774 C C . ILE A 1 106 ? 4.371 -6.194 -13.157 1.00 95.81 106 ILE A C 1
ATOM 776 O O . ILE A 1 106 ? 4.926 -5.144 -13.459 1.00 95.81 106 ILE A O 1
ATOM 780 N N . THR A 1 107 ? 4.648 -7.348 -13.764 1.00 88.44 107 THR A N 1
ATOM 781 C CA . THR A 1 107 ? 5.686 -7.512 -14.805 1.00 88.44 107 THR A CA 1
ATOM 782 C C . THR A 1 107 ? 5.135 -7.580 -16.234 1.00 88.44 107 THR A C 1
ATOM 784 O O . THR A 1 107 ? 5.898 -7.735 -17.184 1.00 88.44 107 THR A O 1
ATOM 787 N N . GLY A 1 108 ? 3.813 -7.486 -16.402 1.00 89.81 108 GLY A N 1
ATOM 788 C CA . GLY A 1 108 ? 3.130 -7.643 -17.686 1.00 89.81 108 GLY A CA 1
ATOM 789 C C . GLY A 1 108 ? 2.121 -6.535 -17.962 1.00 89.81 108 GLY A C 1
ATOM 790 O O . GLY A 1 108 ? 2.291 -5.395 -17.535 1.00 89.81 108 GLY A O 1
ATOM 791 N N . ASP A 1 109 ? 1.052 -6.884 -18.675 1.00 92.56 109 ASP A N 1
ATOM 792 C CA . ASP A 1 109 ? -0.003 -5.936 -19.018 1.00 92.56 109 ASP A CA 1
ATOM 793 C C . ASP A 1 109 ? -0.738 -5.437 -17.761 1.00 92.56 109 ASP A C 1
ATOM 795 O O . ASP A 1 109 ? -1.509 -6.154 -17.112 1.00 92.56 109 ASP A O 1
ATOM 799 N N . VAL A 1 110 ? -0.492 -4.169 -17.433 1.00 93.75 110 VAL A N 1
ATOM 800 C CA . VAL A 1 110 ? -1.110 -3.465 -16.308 1.00 93.75 110 VAL A CA 1
ATOM 801 C C . VAL A 1 110 ? -2.628 -3.424 -16.465 1.00 93.75 110 VAL A C 1
ATOM 803 O O . VAL A 1 110 ? -3.346 -3.599 -15.482 1.00 93.75 110 VAL A O 1
ATOM 806 N N . ALA A 1 111 ? -3.133 -3.251 -17.687 1.00 92.31 111 ALA A N 1
ATOM 807 C CA . ALA A 1 111 ? -4.563 -3.214 -17.957 1.00 92.31 111 ALA A CA 1
ATOM 808 C C . ALA A 1 111 ? -5.216 -4.561 -17.617 1.00 92.31 111 ALA A C 1
ATOM 810 O O . ALA A 1 111 ? -6.213 -4.603 -16.893 1.00 92.31 111 ALA A O 1
ATOM 811 N N . ALA A 1 112 ? -4.604 -5.668 -18.045 1.00 93.81 112 ALA A N 1
ATOM 812 C CA . ALA A 1 112 ? -5.061 -7.012 -17.703 1.00 93.81 112 ALA A CA 1
ATOM 813 C C . ALA A 1 112 ? -4.995 -7.286 -16.188 1.00 93.81 112 ALA A C 1
ATOM 815 O O . ALA A 1 112 ? -5.929 -7.852 -15.618 1.00 93.81 112 ALA A O 1
ATOM 816 N N . PHE A 1 113 ? -3.930 -6.847 -15.507 1.00 94.88 113 PHE A N 1
ATOM 817 C CA . PHE A 1 113 ? -3.789 -7.014 -14.055 1.00 94.88 113 PHE A CA 1
ATOM 818 C C . PHE A 1 113 ? -4.870 -6.264 -13.258 1.00 94.88 113 PHE A C 1
ATOM 820 O O . PHE A 1 113 ? -5.327 -6.742 -12.208 1.00 94.88 113 PHE A O 1
ATOM 827 N N . LEU A 1 114 ? -5.255 -5.084 -13.752 1.00 94.62 114 LEU A N 1
ATOM 828 C CA . LEU A 1 114 ? -6.234 -4.192 -13.140 1.00 94.62 114 LEU A CA 1
ATOM 829 C C . LEU A 1 114 ? -7.684 -4.519 -13.519 1.00 94.62 114 LEU A C 1
ATOM 831 O O . LEU A 1 114 ? -8.585 -4.153 -12.772 1.00 94.62 114 LEU A O 1
ATOM 835 N N . ALA A 1 115 ? -7.923 -5.235 -14.618 1.00 94.62 115 ALA A N 1
ATOM 836 C CA . ALA A 1 115 ? -9.254 -5.511 -15.161 1.00 94.62 115 ALA A CA 1
ATOM 837 C C . ALA A 1 115 ? -10.262 -6.015 -14.108 1.00 94.62 115 ALA A C 1
ATOM 839 O O . ALA A 1 115 ? -11.376 -5.502 -14.013 1.00 94.62 115 ALA A O 1
ATOM 840 N N . GLY A 1 116 ? -9.859 -6.982 -13.276 1.00 94.31 116 GLY A N 1
ATOM 841 C CA . GLY A 1 116 ? -10.718 -7.581 -12.246 1.00 94.31 116 GLY A CA 1
ATOM 842 C C . GLY A 1 116 ? -10.837 -6.786 -10.941 1.00 94.31 116 GLY A C 1
ATOM 843 O O . GLY A 1 116 ? -11.490 -7.248 -10.009 1.00 94.31 116 GLY A O 1
ATOM 844 N N . VAL A 1 117 ? -10.186 -5.628 -10.827 1.00 96.25 117 VAL A N 1
ATOM 845 C CA . VAL A 1 117 ? -10.182 -4.835 -9.592 1.00 96.25 117 VAL A CA 1
ATOM 846 C C . VAL A 1 117 ? -11.546 -4.163 -9.407 1.00 96.25 117 VAL A C 1
ATOM 848 O O . VAL A 1 117 ? -12.023 -3.499 -10.331 1.00 96.25 117 VAL A O 1
ATOM 851 N N . PRO A 1 118 ? -12.179 -4.288 -8.227 1.00 96.44 118 PRO A N 1
ATOM 852 C CA . PRO A 1 118 ? -13.416 -3.579 -7.928 1.00 96.44 118 PRO A CA 1
ATOM 853 C C . PRO A 1 118 ? -13.260 -2.057 -7.996 1.00 96.44 118 PRO A C 1
ATOM 855 O O . PRO A 1 118 ? -12.278 -1.503 -7.501 1.00 96.44 118 PRO A O 1
ATOM 858 N N . VAL A 1 119 ? -14.290 -1.357 -8.480 1.00 96.19 119 VAL A N 1
ATOM 859 C CA . VAL A 1 119 ? -14.322 0.122 -8.503 1.00 96.19 119 VAL A CA 1
ATOM 860 C C . VAL A 1 119 ? -14.217 0.756 -7.110 1.00 96.19 119 VAL A C 1
ATOM 862 O O . VAL A 1 119 ? -13.869 1.925 -6.991 1.00 96.19 119 VAL A O 1
ATOM 865 N N . ALA A 1 120 ? -14.468 -0.016 -6.047 1.00 93.88 120 ALA A N 1
ATOM 866 C CA . ALA A 1 120 ? -14.284 0.405 -4.658 1.00 93.88 120 ALA A CA 1
ATOM 867 C C . ALA A 1 120 ? -12.821 0.743 -4.308 1.00 93.88 120 ALA A C 1
ATOM 869 O O . ALA A 1 120 ? -12.574 1.478 -3.357 1.00 93.88 120 ALA A O 1
ATOM 870 N N . HIS A 1 121 ? -11.856 0.230 -5.078 1.00 94.06 121 HIS A N 1
ATOM 871 C CA . HIS A 1 121 ? -10.444 0.560 -4.896 1.00 94.06 121 HIS A CA 1
ATOM 872 C C . HIS A 1 121 ? -10.009 1.810 -5.663 1.00 94.06 121 HIS A C 1
ATOM 874 O O . HIS A 1 121 ? -8.876 2.248 -5.483 1.00 94.06 121 HIS A O 1
ATOM 880 N N . LEU A 1 122 ? -10.868 2.397 -6.507 1.00 93.56 122 LEU A N 1
ATOM 881 C CA . LEU A 1 122 ? -10.519 3.637 -7.195 1.00 93.56 122 LEU A CA 1
ATOM 882 C C . LEU A 1 122 ? -10.275 4.761 -6.180 1.00 93.56 122 LEU A C 1
ATOM 884 O O . LEU A 1 122 ? -11.083 4.921 -5.257 1.00 93.56 122 LEU A O 1
ATOM 888 N N . PRO A 1 123 ? -9.237 5.592 -6.388 1.00 91.50 123 PRO A N 1
ATOM 889 C CA . PRO A 1 123 ? -8.909 6.726 -5.529 1.00 91.50 123 PRO A CA 1
ATOM 890 C C . PRO A 1 123 ? -9.854 7.910 -5.800 1.00 91.50 123 PRO A C 1
ATOM 892 O O . PRO A 1 123 ? -9.437 9.015 -6.130 1.00 91.50 123 PRO A O 1
ATOM 895 N N . VAL A 1 124 ? -11.158 7.660 -5.709 1.00 93.75 124 VAL A N 1
ATOM 896 C CA . VAL A 1 124 ? -12.244 8.619 -5.917 1.00 93.75 124 VAL A CA 1
ATOM 897 C C . VAL A 1 124 ? -13.182 8.580 -4.718 1.00 93.75 124 VAL A C 1
ATOM 899 O O . VAL A 1 124 ? -13.189 7.623 -3.945 1.00 93.75 124 VAL A O 1
ATOM 902 N N . SER A 1 125 ? -14.001 9.619 -4.554 1.00 94.94 125 SER A N 1
ATOM 903 C CA . SER A 1 125 ? -14.944 9.672 -3.433 1.00 94.94 125 SER A CA 1
ATOM 904 C C . SER A 1 125 ? -15.910 8.479 -3.425 1.00 94.94 125 SER A C 1
ATOM 906 O O . SER A 1 125 ? -16.336 7.993 -4.476 1.00 94.94 125 SER A O 1
ATOM 908 N N . TRP A 1 126 ? -16.347 8.072 -2.232 1.00 94.00 126 TRP A N 1
ATOM 909 C CA . TRP A 1 126 ? -17.353 7.017 -2.054 1.00 94.00 126 TRP A CA 1
ATOM 910 C C . TRP A 1 126 ? -18.641 7.268 -2.857 1.00 94.00 126 TRP A C 1
ATOM 912 O O . TRP A 1 126 ? -19.266 6.335 -3.366 1.00 94.00 126 TRP A O 1
ATOM 922 N N . LYS A 1 127 ? -19.017 8.542 -3.031 1.00 96.56 127 LYS A N 1
ATOM 923 C CA . LYS A 1 127 ? -20.153 8.939 -3.870 1.00 96.56 127 LYS A CA 1
ATOM 924 C C . LYS A 1 127 ? -19.952 8.505 -5.323 1.00 96.56 127 LYS A C 1
ATOM 926 O O . LYS A 1 127 ? -20.851 7.893 -5.891 1.00 96.56 127 LYS A O 1
ATOM 931 N N . VAL A 1 128 ? -18.775 8.769 -5.895 1.00 96.00 128 VAL A N 1
ATOM 932 C CA . VAL A 1 128 ? -18.432 8.360 -7.267 1.00 96.00 128 VAL A CA 1
ATOM 933 C C . VAL A 1 128 ? -18.397 6.837 -7.375 1.00 96.00 128 VAL A C 1
ATOM 935 O O . VAL A 1 128 ? -19.006 6.283 -8.284 1.00 96.00 128 VAL A O 1
ATOM 938 N N . GLN A 1 129 ? -17.781 6.142 -6.414 1.00 95.50 129 GLN A N 1
ATOM 939 C CA . GLN A 1 129 ? -17.765 4.672 -6.393 1.00 95.50 129 GLN A CA 1
ATOM 940 C C . GLN A 1 129 ? -19.184 4.077 -6.369 1.00 95.50 129 GLN A C 1
ATOM 942 O O . GLN A 1 129 ? -19.477 3.100 -7.058 1.00 95.50 129 GLN A O 1
ATOM 947 N N . THR A 1 130 ? -20.090 4.683 -5.599 1.00 95.25 130 THR A N 1
ATOM 948 C CA . THR A 1 130 ? -21.497 4.267 -5.525 1.00 95.25 130 THR A CA 1
ATOM 949 C C . THR A 1 130 ? -22.235 4.549 -6.827 1.00 95.25 130 THR A C 1
ATOM 951 O O . THR A 1 130 ? -22.980 3.695 -7.297 1.00 95.25 130 THR A O 1
ATOM 954 N N . GLN A 1 131 ? -22.003 5.709 -7.445 1.00 96.25 131 GLN A N 1
ATOM 955 C CA . GLN A 1 131 ? -22.579 6.034 -8.749 1.00 96.25 131 GLN A CA 1
ATOM 956 C C . GLN A 1 131 ? -22.138 5.035 -9.820 1.00 96.25 131 GLN A C 1
ATOM 958 O O . GLN A 1 131 ? -22.999 4.497 -10.507 1.00 96.25 131 GLN A O 1
ATOM 963 N N . LEU A 1 132 ? -20.841 4.720 -9.910 1.00 95.69 132 LEU A N 1
ATOM 964 C CA . LEU A 1 132 ? -20.318 3.711 -10.841 1.00 95.69 132 LEU A CA 1
ATOM 965 C C . LEU A 1 132 ? -21.051 2.372 -10.680 1.00 95.69 132 LEU A C 1
ATOM 967 O O . LEU A 1 132 ? -21.579 1.833 -11.650 1.00 95.69 132 LEU A O 1
ATOM 971 N N . ARG A 1 133 ? -21.186 1.892 -9.439 1.00 95.31 133 ARG A N 1
ATOM 972 C CA . ARG A 1 133 ? -21.923 0.655 -9.140 1.00 95.31 133 ARG A CA 1
ATOM 973 C C . ARG A 1 133 ? -23.403 0.731 -9.515 1.00 95.31 133 ARG A C 1
ATOM 975 O O . ARG A 1 133 ? -23.942 -0.255 -10.004 1.00 95.31 133 ARG A O 1
ATOM 982 N N . ASN A 1 134 ? -24.055 1.874 -9.309 1.00 95.88 134 ASN A N 1
ATOM 983 C CA . ASN A 1 134 ? -25.457 2.076 -9.690 1.00 95.88 134 ASN A CA 1
ATOM 984 C C . ASN A 1 134 ? -25.652 2.090 -11.215 1.00 95.88 134 ASN A C 1
ATOM 986 O O . ASN A 1 134 ? -26.726 1.734 -11.689 1.00 95.88 134 ASN A O 1
ATOM 990 N N . PHE A 1 135 ? -24.616 2.449 -11.977 1.00 94.44 135 PHE A N 1
ATOM 991 C CA . PHE A 1 135 ? -24.577 2.312 -13.435 1.00 94.44 135 PHE A CA 1
ATOM 992 C C . PHE A 1 135 ? -24.172 0.902 -13.909 1.00 94.44 135 PHE A C 1
ATOM 994 O O . PHE A 1 135 ? -23.967 0.698 -15.101 1.00 94.44 135 PHE A O 1
ATOM 1001 N N . GLY A 1 136 ? -24.055 -0.077 -13.003 1.00 95.25 136 GLY A N 1
ATOM 1002 C CA . GLY A 1 136 ? -23.660 -1.451 -13.332 1.00 95.25 136 GLY A CA 1
ATOM 1003 C C . GLY A 1 136 ? -22.158 -1.638 -13.574 1.00 95.25 136 GLY A C 1
ATOM 1004 O O . GLY A 1 136 ? -21.746 -2.692 -14.049 1.00 95.25 136 GLY A O 1
ATOM 1005 N N . LEU A 1 137 ? -21.332 -0.637 -13.252 1.00 96.62 137 LEU A N 1
ATOM 1006 C CA . LEU A 1 137 ? -19.876 -0.702 -13.381 1.00 96.62 137 LEU A CA 1
ATOM 1007 C C . LEU A 1 137 ? -19.287 -1.187 -12.055 1.00 96.62 137 LEU A C 1
ATOM 1009 O O . LEU A 1 137 ? -19.224 -0.445 -11.070 1.00 96.62 137 LEU A O 1
ATOM 1013 N N . HIS A 1 138 ? -18.882 -2.453 -12.012 1.00 96.00 138 HIS A N 1
ATOM 1014 C CA . HIS A 1 138 ? -18.416 -3.098 -10.784 1.00 96.00 138 HIS A CA 1
ATOM 1015 C C . HIS A 1 138 ? -16.897 -3.236 -10.737 1.00 96.00 138 HIS A C 1
ATOM 1017 O O . HIS A 1 138 ? -16.310 -3.209 -9.651 1.00 96.00 138 HIS A O 1
ATOM 1023 N N . THR A 1 139 ? -16.260 -3.330 -11.900 1.00 97.44 139 THR A N 1
ATOM 1024 C CA . THR A 1 139 ? -14.822 -3.545 -12.061 1.00 97.44 139 THR A CA 1
ATOM 1025 C C . THR A 1 139 ? -14.183 -2.480 -12.948 1.00 97.44 139 THR A C 1
ATOM 1027 O O . THR A 1 139 ? -14.866 -1.777 -13.695 1.00 97.44 139 THR A O 1
ATOM 1030 N N . LEU A 1 140 ? -12.853 -2.363 -12.899 1.00 94.75 140 LEU A N 1
ATOM 1031 C CA . LEU A 1 140 ? -12.124 -1.469 -13.803 1.00 94.75 140 LEU A CA 1
ATOM 1032 C C . LEU A 1 140 ? -12.284 -1.876 -15.273 1.00 94.75 140 LEU A C 1
ATOM 1034 O O . LEU A 1 140 ? -12.356 -0.999 -16.131 1.00 94.75 140 LEU A O 1
ATOM 1038 N N . ALA A 1 141 ? -12.427 -3.173 -15.568 1.00 95.31 141 ALA A N 1
ATOM 1039 C CA . ALA A 1 141 ? -12.722 -3.644 -16.920 1.00 95.31 141 ALA A CA 1
ATOM 1040 C C . ALA A 1 141 ? -14.047 -3.095 -17.467 1.00 95.31 141 ALA A C 1
ATOM 1042 O O . ALA A 1 141 ? -14.157 -2.865 -18.670 1.00 95.31 141 ALA A O 1
ATOM 1043 N N . ASP A 1 142 ? -15.049 -2.880 -16.610 1.00 95.19 142 ASP A N 1
ATOM 1044 C CA . ASP A 1 142 ? -16.332 -2.315 -17.037 1.00 95.19 142 ASP A CA 1
ATOM 1045 C C . ASP A 1 142 ? -16.169 -0.859 -17.481 1.00 95.19 142 ASP A C 1
ATOM 1047 O O . ASP A 1 142 ? -16.747 -0.450 -18.484 1.00 95.19 142 ASP A O 1
ATOM 1051 N N . ILE A 1 143 ? -15.319 -0.100 -16.783 1.00 91.75 143 ILE A N 1
ATOM 1052 C CA . ILE A 1 143 ? -15.002 1.294 -17.120 1.00 91.75 143 ILE A CA 1
ATOM 1053 C C . ILE A 1 143 ? -14.188 1.366 -18.414 1.00 91.75 143 ILE A C 1
ATOM 1055 O O . ILE A 1 143 ? -14.471 2.195 -19.272 1.00 91.75 143 ILE A O 1
ATOM 1059 N N . MET A 1 144 ? -13.204 0.483 -18.586 1.00 89.94 144 MET A N 1
ATOM 1060 C CA . MET A 1 144 ? -12.325 0.468 -19.763 1.00 89.94 144 MET A CA 1
ATOM 1061 C C . MET A 1 144 ? -13.050 0.208 -21.090 1.00 89.94 144 MET A C 1
ATOM 1063 O O . MET A 1 144 ? -12.518 0.528 -22.149 1.00 89.94 144 MET A O 1
ATOM 1067 N N . LYS A 1 145 ? -14.245 -0.392 -21.051 1.00 89.81 145 LYS A N 1
ATOM 1068 C CA . LYS A 1 145 ? -15.081 -0.624 -22.239 1.00 89.81 145 LYS A CA 1
ATOM 1069 C C . LYS A 1 145 ? -15.832 0.630 -22.692 1.00 89.81 145 LYS A C 1
ATOM 1071 O O . LYS A 1 145 ? -16.431 0.614 -23.765 1.00 89.81 145 LYS A O 1
ATOM 1076 N N . LEU A 1 146 ? -15.851 1.682 -21.875 1.00 89.44 146 LEU 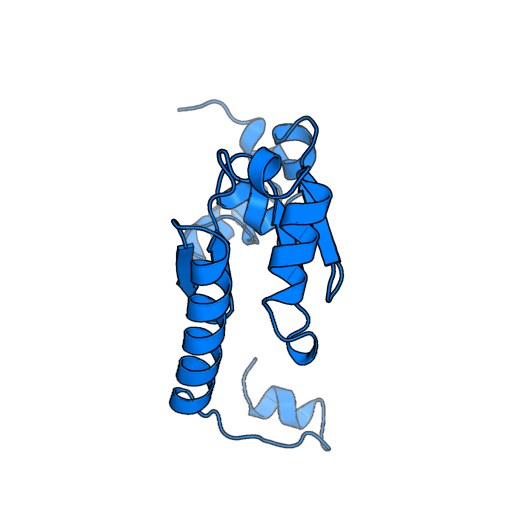A N 1
ATOM 1077 C CA . LEU A 1 146 ? -16.552 2.921 -22.179 1.00 89.44 146 LEU A CA 1
ATOM 1078 C C . LEU A 1 146 ? -15.652 3.856 -23.003 1.00 89.44 146 LEU A C 1
ATOM 1080 O O . LEU A 1 146 ? -14.447 3.922 -22.754 1.00 89.44 146 LEU A O 1
ATOM 1084 N N . PRO A 1 147 ? -16.213 4.597 -23.974 1.00 85.88 147 PRO A N 1
ATOM 1085 C CA . PRO A 1 147 ? -15.459 5.604 -24.707 1.00 85.88 147 PRO A CA 1
ATOM 1086 C C . PRO A 1 147 ? -15.048 6.755 -23.781 1.00 85.88 147 PRO A C 1
ATOM 1088 O O . PRO A 1 147 ? -15.772 7.107 -22.847 1.00 85.88 147 PRO A O 1
ATOM 1091 N N . VAL A 1 148 ? -13.899 7.368 -24.070 1.00 83.94 148 VAL A N 1
ATOM 1092 C CA . VAL A 1 148 ? -13.520 8.644 -23.452 1.00 83.94 148 VAL A CA 1
ATOM 1093 C C . VAL A 1 148 ? -14.436 9.717 -24.042 1.00 83.94 148 VAL A C 1
ATOM 1095 O O . VAL A 1 148 ? -14.497 9.855 -25.265 1.00 83.94 148 VAL A O 1
ATOM 1098 N N . GLY A 1 149 ? -15.208 10.377 -23.176 1.00 63.47 149 GLY A N 1
ATOM 1099 C CA . GLY A 1 149 ? -16.135 11.450 -23.554 1.00 63.47 149 GLY A CA 1
ATOM 1100 C C . GLY A 1 149 ? -15.442 12.753 -23.917 1.00 63.47 149 GLY A C 1
ATOM 1101 O O . GLY A 1 149 ? -14.268 12.934 -23.520 1.00 63.47 149 GLY A O 1
#